Protein AF-T1A0H7-F1 (afdb_monomer)

Secondary structure (DSSP, 8-state):
-EEEEE--BHHHHHHHHHHHHS--STTTHHHHTTSPPPEEESHHHHHTT--SBPPHHHHHHHHTTB-TTT--BSSTT-STTSB--EEEEEPPPHHHHHHHHHS-HHHHHHHHHHHHHHHHHHHHHHHHHT-EEEESGGG-EEEE----EEE-----

Sequence (156 aa):
MLSIVTRGNGTAAQAYYEHLATGKDRQIEDYYAKNEQGRWVGRGAEVLGLSGPVRREEFQYLAFGFDPKTGKALVRQAGEQHRSGWDLTFSAPKSVSVAWALGDDETQAKIAAAHDRAVDAALSYMERHAAFCRTGHAGKDEMQADLSCAVYRHYT

Foldseek 3Di:
DKDKDFQAALVSVLVVVCVLVPVPPPVNCVFNVPWDFWFKAKVVCVVLPGGDGDDSQCLSCLQQQASSVPRHRNDPRRGGRHRSGMDMDDDDDPVLLVQLVPDDPVSVVVSVVVSVVVVNVVLVVCLVPPAWFFDDDVSPDIDRDMDIDTGIDGDD

Solvent-accessible surface area (backbone atoms only — not comparable to full-atom values): 8745 Å² total; per-residue (Å²): 88,80,50,79,44,77,39,53,27,14,58,54,39,44,54,49,54,44,49,58,75,46,43,86,46,85,79,45,37,70,53,43,77,70,42,63,80,26,34,48,42,52,62,33,17,54,75,72,68,46,64,58,63,62,48,71,65,46,52,48,30,45,23,22,27,23,38,62,87,76,66,45,68,74,44,97,57,45,37,66,81,13,68,38,47,74,44,76,50,76,46,72,58,70,68,58,52,49,51,32,76,74,38,54,74,69,51,28,52,53,49,50,53,51,50,50,54,52,51,53,52,49,52,55,48,39,39,75,73,69,33,65,44,66,39,76,81,94,44,74,42,80,41,83,35,66,39,66,41,83,47,68,64,83,80,133

Mean predicted aligned error: 6.96 Å

Organism: NCBI:txid410659

Structure (mmCIF, N/CA/C/O backbone):
data_AF-T1A0H7-F1
#
_entry.id   AF-T1A0H7-F1
#
loop_
_atom_site.group_PDB
_atom_site.id
_atom_site.type_symbol
_atom_site.label_atom_id
_atom_site.label_alt_id
_atom_site.label_comp_id
_atom_site.label_asym_id
_atom_site.label_entity_id
_atom_site.label_seq_id
_atom_site.pdbx_PDB_ins_code
_atom_site.Cartn_x
_atom_site.Cartn_y
_atom_site.Cartn_z
_atom_site.occupancy
_atom_site.B_iso_or_equiv
_atom_site.auth_seq_id
_atom_site.auth_comp_id
_atom_site.auth_asym_id
_atom_site.auth_atom_id
_atom_site.pdbx_PDB_model_num
ATOM 1 N N . MET A 1 1 ? 13.208 -8.083 -0.171 1.00 92.94 1 MET A N 1
ATOM 2 C CA . MET A 1 1 ? 13.292 -7.882 1.293 1.00 92.94 1 MET A CA 1
ATOM 3 C C . MET A 1 1 ? 12.062 -7.100 1.723 1.00 92.94 1 MET A C 1
ATOM 5 O O . MET A 1 1 ? 11.610 -6.282 0.933 1.00 92.94 1 MET A O 1
ATOM 9 N N . LEU A 1 2 ? 11.521 -7.365 2.913 1.00 94.69 2 LEU A N 1
ATOM 10 C CA . LEU A 1 2 ? 10.426 -6.591 3.503 1.00 94.69 2 LEU A CA 1
ATOM 11 C C . LEU A 1 2 ? 10.924 -5.946 4.798 1.00 94.69 2 LEU A C 1
ATOM 13 O O . LEU A 1 2 ? 11.458 -6.654 5.652 1.00 94.69 2 LEU A O 1
ATOM 17 N N . SER A 1 3 ? 10.731 -4.638 4.945 1.00 94.88 3 SER A N 1
ATOM 18 C CA . SER A 1 3 ? 10.826 -3.947 6.233 1.00 94.88 3 SER A CA 1
ATOM 19 C C . SER A 1 3 ? 9.454 -3.416 6.647 1.00 94.88 3 SER A C 1
ATOM 21 O O . SER A 1 3 ? 8.615 -3.101 5.803 1.00 94.88 3 SER A O 1
ATOM 23 N N . ILE A 1 4 ? 9.216 -3.361 7.958 1.00 92.75 4 ILE A N 1
ATOM 24 C CA . ILE A 1 4 ? 7.940 -2.939 8.543 1.00 92.75 4 ILE A CA 1
ATOM 25 C C . ILE A 1 4 ? 8.226 -1.863 9.582 1.00 92.75 4 ILE A C 1
ATOM 27 O O . ILE A 1 4 ? 8.976 -2.101 10.530 1.00 92.75 4 ILE A O 1
ATOM 31 N N . VAL A 1 5 ? 7.609 -0.694 9.424 1.00 87.31 5 VAL A N 1
ATOM 32 C CA . VAL A 1 5 ? 7.754 0.436 10.347 1.00 87.31 5 VAL A CA 1
ATOM 33 C C . VAL A 1 5 ? 6.380 0.940 10.769 1.00 87.31 5 VAL A C 1
ATOM 35 O O . VAL A 1 5 ? 5.437 0.993 9.985 1.00 87.31 5 VAL A O 1
ATOM 38 N N . THR A 1 6 ? 6.238 1.320 12.036 1.00 84.75 6 THR A N 1
ATOM 39 C CA . THR A 1 6 ? 5.001 1.925 12.540 1.00 84.75 6 THR A CA 1
ATOM 40 C C . THR A 1 6 ? 4.995 3.416 12.224 1.00 84.75 6 THR A C 1
ATOM 42 O O . THR A 1 6 ? 5.950 4.104 12.580 1.00 84.75 6 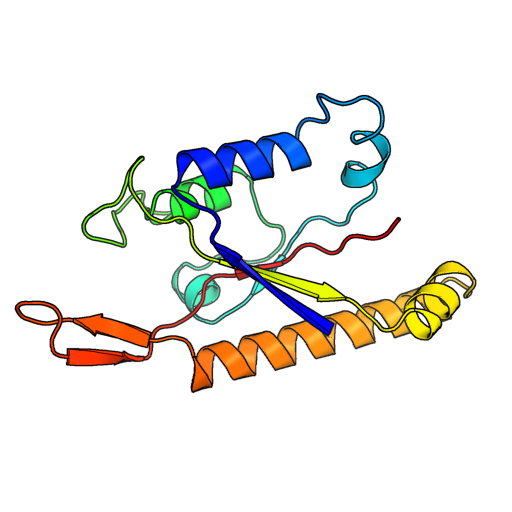THR A O 1
ATOM 45 N N . ARG A 1 7 ? 3.923 3.947 11.628 1.00 74.19 7 ARG A N 1
ATOM 46 C CA . ARG A 1 7 ? 3.873 5.359 11.197 1.00 74.19 7 ARG A CA 1
ATOM 47 C C . ARG A 1 7 ? 3.434 6.361 12.270 1.00 74.19 7 ARG A C 1
ATOM 49 O O . ARG A 1 7 ? 3.190 7.523 11.961 1.00 74.19 7 ARG A O 1
ATOM 56 N N . GLY A 1 8 ? 3.405 5.945 13.535 1.00 73.25 8 GLY A N 1
ATOM 57 C CA . GLY A 1 8 ? 3.013 6.810 14.645 1.00 73.25 8 GLY A CA 1
ATOM 58 C C . GLY A 1 8 ? 1.530 7.171 14.577 1.00 73.25 8 GLY A C 1
ATOM 59 O O . GLY A 1 8 ? 0.693 6.299 14.334 1.00 73.25 8 GLY A O 1
ATOM 60 N N . ASN A 1 9 ? 1.209 8.438 14.826 1.00 72.31 9 ASN A N 1
ATOM 61 C CA . ASN A 1 9 ? -0.160 8.947 14.812 1.00 72.31 9 ASN A CA 1
ATOM 62 C C . ASN A 1 9 ? -0.528 9.620 13.469 1.00 72.31 9 ASN A C 1
ATOM 64 O O . ASN A 1 9 ? 0.313 9.715 12.570 1.00 72.31 9 ASN A O 1
ATOM 68 N N . GLY A 1 10 ? -1.784 10.050 13.307 1.00 61.50 10 GLY A N 1
ATOM 69 C CA . GLY A 1 10 ? -2.297 10.680 12.081 1.00 61.50 10 GLY A CA 1
ATOM 70 C C . GLY A 1 10 ? -1.438 11.857 11.617 1.00 61.50 10 GLY A C 1
ATOM 71 O O . GLY A 1 10 ? -1.047 11.923 10.452 1.00 61.50 10 GLY A O 1
ATOM 72 N N . THR A 1 11 ? -1.021 12.707 12.556 1.00 67.69 11 THR A N 1
ATOM 73 C CA . THR A 1 11 ? -0.144 13.858 12.301 1.00 67.69 11 THR A CA 1
ATOM 74 C C . THR A 1 11 ? 1.249 13.438 11.815 1.00 67.69 11 THR A C 1
ATOM 76 O O . THR A 1 11 ? 1.776 14.025 10.872 1.00 67.69 11 THR A O 1
ATOM 79 N N . ALA A 1 12 ? 1.847 12.395 12.402 1.00 66.56 12 ALA A N 1
ATOM 80 C CA . ALA A 1 12 ? 3.155 11.881 11.985 1.00 66.56 12 ALA A CA 1
ATOM 81 C C . ALA A 1 12 ? 3.119 11.213 10.597 1.00 66.56 12 ALA A C 1
ATOM 83 O O . ALA A 1 12 ? 4.070 11.340 9.819 1.00 66.56 12 ALA A O 1
ATOM 84 N N . ALA A 1 13 ? 2.021 10.530 10.256 1.00 60.31 13 ALA A N 1
ATOM 85 C CA . ALA A 1 13 ? 1.819 10.019 8.902 1.00 60.31 13 ALA A CA 1
ATOM 86 C C . ALA A 1 13 ? 1.609 11.148 7.896 1.00 60.31 13 ALA A C 1
ATOM 88 O O . ALA A 1 13 ? 2.234 11.124 6.839 1.00 60.31 13 ALA A O 1
ATOM 89 N N . GLN A 1 14 ? 0.803 12.159 8.231 1.00 63.94 14 GLN A N 1
ATOM 90 C CA . GLN A 1 14 ? 0.622 13.325 7.373 1.00 63.94 14 GLN A CA 1
ATOM 91 C C . GLN A 1 14 ? 1.955 14.029 7.117 1.00 63.94 14 GLN A C 1
ATOM 93 O O . GLN A 1 14 ? 2.291 14.237 5.961 1.00 63.94 14 GLN A O 1
ATOM 98 N N . ALA A 1 15 ? 2.748 14.325 8.149 1.00 63.25 15 ALA A N 1
ATOM 99 C CA . ALA A 1 15 ? 4.039 14.996 7.994 1.00 63.25 15 ALA A CA 1
ATOM 100 C C . ALA A 1 15 ? 5.009 14.219 7.087 1.00 63.25 15 ALA A C 1
ATOM 102 O O . ALA A 1 15 ? 5.760 14.818 6.323 1.00 63.25 15 ALA A O 1
ATOM 103 N N . TYR A 1 16 ? 4.971 12.885 7.121 1.00 60.09 16 TYR A N 1
ATOM 104 C CA . TYR A 1 16 ? 5.743 12.067 6.190 1.00 60.09 16 TYR A CA 1
ATOM 105 C C . TYR A 1 16 ? 5.255 12.204 4.759 1.00 60.09 16 TYR A C 1
ATOM 107 O O . TYR A 1 16 ? 6.066 12.503 3.896 1.00 60.09 16 TYR A O 1
ATOM 115 N N . TYR A 1 17 ? 3.952 12.063 4.513 1.00 58.31 17 TYR A N 1
ATOM 116 C CA . TYR A 1 17 ? 3.376 12.258 3.181 1.00 58.31 17 TYR A CA 1
ATOM 117 C C . TYR A 1 17 ? 3.558 13.680 2.659 1.00 58.31 17 TYR A C 1
ATOM 119 O O . TYR A 1 17 ? 3.778 13.876 1.470 1.00 58.31 17 TYR A O 1
ATOM 127 N N . GLU A 1 18 ? 3.522 14.675 3.538 1.00 54.62 18 GLU A N 1
ATOM 128 C CA . GLU A 1 18 ? 3.861 16.055 3.216 1.00 54.62 18 GLU A CA 1
ATOM 129 C C . GLU A 1 18 ? 5.338 16.202 2.894 1.00 54.62 18 GLU A C 1
ATOM 131 O O . GLU A 1 18 ? 5.663 16.921 1.963 1.00 54.62 18 GLU A O 1
ATOM 136 N N . HIS A 1 19 ? 6.230 15.477 3.558 1.00 53.41 19 HIS A N 1
ATOM 137 C CA . HIS A 1 19 ? 7.633 15.421 3.167 1.00 53.41 19 HIS A CA 1
ATOM 138 C C . HIS A 1 19 ? 7.834 14.716 1.809 1.00 53.41 19 HIS A C 1
ATOM 140 O O . HIS A 1 19 ? 8.692 15.142 1.034 1.00 53.41 19 HIS A O 1
ATOM 146 N N . LEU A 1 20 ? 7.038 13.687 1.482 1.00 49.59 20 LEU A N 1
ATOM 147 C CA . LEU A 1 20 ? 7.048 13.063 0.149 1.00 49.59 20 LEU A CA 1
ATOM 148 C C . LEU A 1 20 ? 6.482 14.013 -0.924 1.00 49.59 20 LEU A C 1
ATOM 150 O O . LEU A 1 20 ? 6.947 14.018 -2.054 1.00 49.59 20 LEU A O 1
ATOM 154 N N . ALA A 1 21 ? 5.465 14.813 -0.589 1.00 44.22 21 ALA A N 1
ATOM 155 C CA . ALA A 1 21 ? 4.737 15.659 -1.541 1.00 44.22 21 ALA A CA 1
ATOM 156 C C . ALA A 1 21 ? 5.274 17.098 -1.652 1.00 44.22 21 ALA A C 1
ATOM 158 O O . ALA A 1 21 ? 5.036 17.773 -2.649 1.00 44.22 21 ALA A O 1
ATOM 159 N N . THR A 1 22 ? 5.961 17.597 -0.626 1.00 42.53 22 THR A N 1
ATOM 160 C CA . THR A 1 22 ? 6.560 18.933 -0.564 1.00 42.53 22 THR A CA 1
ATOM 161 C C . THR A 1 22 ? 8.030 18.763 -0.207 1.00 42.53 22 THR A C 1
ATOM 163 O O . THR A 1 22 ? 8.394 18.580 0.954 1.00 42.53 22 THR A O 1
ATOM 166 N N . GLY A 1 23 ? 8.891 18.752 -1.224 1.00 44.78 23 GLY A N 1
ATOM 167 C CA . GLY A 1 23 ? 10.331 18.592 -1.058 1.00 44.78 23 GLY A CA 1
ATOM 168 C C . GLY A 1 23 ? 10.973 19.811 -0.395 1.00 44.78 23 GLY A C 1
ATOM 169 O O . GLY A 1 23 ? 11.634 20.619 -1.028 1.00 44.78 23 GLY A O 1
ATOM 170 N N . LYS A 1 24 ? 10.811 19.951 0.921 1.00 39.50 24 LYS A N 1
ATOM 171 C CA . LYS A 1 24 ? 11.501 21.001 1.687 1.00 39.50 24 LYS A CA 1
ATOM 172 C C . LYS A 1 24 ? 13.016 20.795 1.790 1.00 39.50 24 LYS A C 1
ATOM 174 O O . LYS A 1 24 ? 13.713 21.729 2.174 1.00 39.50 24 LYS A O 1
ATOM 179 N N . ASP A 1 25 ? 13.516 19.633 1.380 1.00 41.25 25 ASP A N 1
ATOM 180 C CA . ASP A 1 25 ? 14.926 19.403 1.091 1.00 41.25 25 ASP A CA 1
ATOM 181 C C . ASP A 1 25 ? 15.132 19.369 -0.422 1.00 41.25 25 ASP A C 1
ATOM 183 O O . ASP A 1 25 ? 14.568 18.536 -1.130 1.00 41.25 25 ASP A O 1
ATOM 187 N N . ARG A 1 26 ? 15.995 20.252 -0.921 1.00 36.25 26 ARG A N 1
ATOM 188 C CA . ARG A 1 26 ? 16.297 20.436 -2.351 1.00 36.25 26 ARG A CA 1
ATOM 189 C C . ARG A 1 26 ? 16.877 19.185 -3.041 1.00 36.25 26 ARG A C 1
ATOM 191 O O . ARG A 1 26 ? 16.928 19.135 -4.260 1.00 36.25 26 ARG A O 1
ATOM 198 N N . GLN A 1 27 ? 17.316 18.180 -2.272 1.00 37.91 27 GLN A N 1
ATOM 199 C CA . GLN A 1 27 ? 17.731 16.853 -2.766 1.00 37.91 27 GLN A CA 1
ATOM 200 C C . GLN A 1 27 ? 16.573 15.841 -2.860 1.00 37.91 27 GLN A C 1
ATOM 202 O O . GLN A 1 27 ? 16.707 14.809 -3.510 1.00 37.91 27 GLN A O 1
ATOM 207 N N . ILE A 1 28 ? 15.446 16.122 -2.206 1.00 37.91 28 ILE A N 1
ATOM 208 C CA . ILE A 1 28 ? 14.275 15.248 -2.094 1.00 37.91 28 ILE A CA 1
ATOM 209 C C . ILE A 1 28 ? 13.197 15.620 -3.135 1.00 37.91 28 ILE A C 1
ATOM 211 O O . ILE A 1 28 ? 12.431 14.751 -3.555 1.00 37.91 28 ILE A O 1
ATOM 215 N N . GLU A 1 29 ? 13.185 16.866 -3.631 1.00 31.64 29 GLU A N 1
ATOM 216 C CA . GLU A 1 29 ? 12.328 17.310 -4.751 1.00 31.64 29 GLU A CA 1
ATOM 217 C C . GLU A 1 29 ? 12.529 16.464 -6.019 1.00 31.64 29 GLU A C 1
ATOM 219 O O . GLU A 1 29 ? 11.550 15.991 -6.597 1.00 31.64 29 GLU A O 1
ATOM 224 N N . ASP A 1 30 ? 13.778 16.174 -6.396 1.00 35.94 30 ASP A N 1
ATOM 225 C CA . ASP A 1 30 ? 14.092 15.328 -7.559 1.00 35.94 30 ASP A CA 1
ATOM 226 C C . ASP A 1 30 ? 13.673 13.861 -7.367 1.00 35.94 30 ASP A C 1
ATOM 228 O O . ASP A 1 30 ? 13.428 13.148 -8.344 1.00 35.94 30 ASP A O 1
ATOM 232 N N . TYR A 1 31 ? 13.587 13.406 -6.112 1.00 36.88 31 TYR A N 1
ATOM 233 C CA . TYR A 1 31 ? 13.288 12.021 -5.756 1.00 36.88 31 TYR A CA 1
ATOM 234 C C . TYR A 1 31 ? 11.787 11.717 -5.798 1.00 36.88 31 TYR A C 1
ATOM 236 O O . TYR A 1 31 ? 11.412 10.638 -6.248 1.00 36.88 31 TYR A O 1
ATOM 244 N N . TYR A 1 32 ? 10.913 12.649 -5.391 1.00 37.28 32 TYR A N 1
ATOM 245 C CA . TYR A 1 32 ? 9.457 12.429 -5.402 1.00 37.28 32 TYR A CA 1
ATOM 246 C C . TYR A 1 32 ? 8.729 12.985 -6.628 1.00 37.28 32 TYR A C 1
ATOM 248 O O . TYR A 1 32 ? 7.727 12.396 -7.026 1.00 37.28 32 TYR A O 1
ATOM 256 N N . ALA A 1 33 ? 9.246 14.028 -7.288 1.00 39.91 33 ALA A N 1
ATOM 257 C CA . ALA A 1 33 ? 8.663 14.538 -8.535 1.00 39.91 33 ALA A CA 1
ATOM 258 C C . ALA A 1 33 ? 8.766 13.542 -9.711 1.00 39.91 33 ALA A C 1
ATOM 260 O O . ALA A 1 33 ? 8.034 13.668 -10.690 1.00 39.91 33 ALA A O 1
ATOM 261 N N . LYS A 1 34 ? 9.655 12.542 -9.612 1.00 43.19 34 LYS A N 1
ATOM 262 C CA . LYS A 1 34 ? 9.829 11.467 -10.603 1.00 43.19 34 LYS A CA 1
ATOM 263 C C . LYS A 1 34 ? 8.963 10.227 -10.359 1.00 43.19 34 LYS A C 1
ATOM 265 O O . LYS A 1 34 ? 8.918 9.375 -11.242 1.00 43.19 34 LYS A O 1
ATOM 270 N N . ASN A 1 35 ? 8.327 10.088 -9.194 1.00 53.47 35 ASN A N 1
ATOM 271 C CA . ASN A 1 35 ? 7.615 8.857 -8.845 1.00 53.47 35 ASN A CA 1
ATOM 272 C C . ASN A 1 35 ? 6.200 8.831 -9.429 1.00 53.47 35 ASN A C 1
ATOM 274 O O . ASN A 1 35 ? 5.509 9.847 -9.515 1.00 53.47 35 ASN A O 1
ATOM 278 N N . GLU A 1 36 ? 5.761 7.632 -9.804 1.00 63.47 36 GLU A N 1
ATOM 279 C CA . GLU A 1 36 ? 4.398 7.381 -10.256 1.00 63.47 36 GLU A CA 1
ATOM 280 C C . GLU A 1 36 ? 3.377 7.742 -9.168 1.00 63.47 36 GLU A C 1
ATOM 282 O O . GLU A 1 36 ? 3.629 7.603 -7.966 1.00 63.47 36 GLU A O 1
ATOM 287 N N . GLN A 1 37 ? 2.190 8.180 -9.596 1.00 75.81 37 GLN A N 1
ATOM 288 C CA . GLN A 1 37 ? 1.073 8.395 -8.682 1.00 75.81 37 GLN A CA 1
ATOM 289 C C . GLN A 1 37 ? 0.751 7.068 -7.980 1.00 75.81 37 GLN A C 1
ATOM 291 O O . GLN A 1 37 ? 0.531 6.054 -8.643 1.00 75.81 37 GLN A O 1
ATOM 296 N N . GLY A 1 38 ? 0.747 7.068 -6.642 1.00 86.44 38 GLY A N 1
ATOM 297 C CA . GLY A 1 38 ? 0.441 5.865 -5.866 1.00 86.44 38 GLY A CA 1
ATOM 298 C C . GLY A 1 38 ? -0.944 5.318 -6.197 1.00 86.44 38 GLY A C 1
ATOM 299 O O . GLY A 1 38 ? -1.793 6.052 -6.695 1.00 86.44 38 GLY A O 1
ATOM 300 N N . ARG A 1 39 ? -1.198 4.043 -5.901 1.00 93.06 39 ARG A N 1
ATOM 301 C CA . ARG A 1 39 ? -2.488 3.385 -6.174 1.0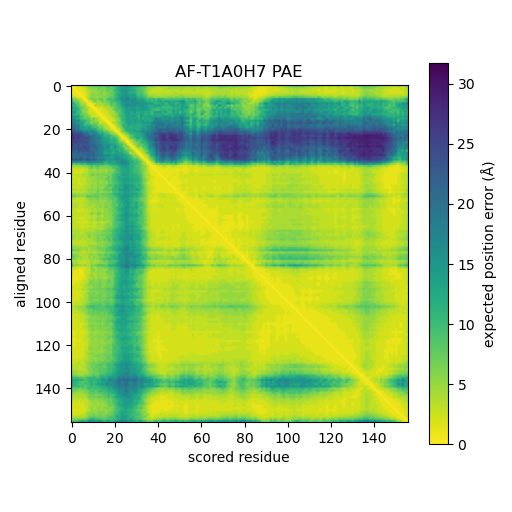0 93.06 39 ARG A CA 1
ATOM 302 C C . ARG A 1 39 ? -3.095 2.774 -4.915 1.00 93.06 39 ARG A C 1
ATOM 304 O O . ARG A 1 39 ? -2.367 2.326 -4.028 1.00 93.06 39 ARG A O 1
ATOM 311 N N . TRP A 1 40 ? -4.421 2.716 -4.878 1.00 94.81 40 TRP A N 1
ATOM 312 C CA . TRP A 1 40 ? -5.166 2.001 -3.844 1.00 94.81 40 TRP A CA 1
ATOM 313 C C . TRP A 1 40 ? -5.177 0.484 -4.095 1.00 94.81 40 TRP A C 1
ATOM 315 O O . TRP A 1 40 ? -5.406 0.045 -5.221 1.00 94.81 40 TRP A O 1
ATOM 325 N N . VAL A 1 41 ? -4.928 -0.308 -3.046 1.00 95.56 41 VAL A N 1
ATOM 326 C CA . VAL A 1 41 ? -4.928 -1.784 -3.056 1.00 95.56 41 VAL A CA 1
ATOM 327 C C . VAL A 1 41 ? -5.587 -2.318 -1.777 1.00 95.56 41 VAL A C 1
ATOM 329 O O . VAL A 1 41 ? -5.464 -1.706 -0.714 1.00 95.56 41 VAL A O 1
ATOM 332 N N . GLY A 1 42 ? -6.231 -3.484 -1.871 1.00 95.56 42 GLY A N 1
ATOM 333 C CA . GLY A 1 42 ? -6.824 -4.215 -0.745 1.00 95.56 42 GLY A CA 1
ATOM 334 C C . GLY A 1 42 ? -8.344 -4.080 -0.675 1.00 95.56 42 GLY A C 1
ATOM 335 O O . GLY A 1 42 ? -8.919 -3.105 -1.167 1.00 95.56 42 GLY A O 1
ATOM 336 N N . ARG A 1 43 ? -9.010 -5.057 -0.052 1.00 95.75 43 ARG A N 1
ATOM 337 C CA . ARG A 1 43 ? -10.481 -5.103 0.015 1.00 95.75 43 ARG A CA 1
ATOM 338 C C . ARG A 1 43 ? -11.059 -3.939 0.808 1.00 95.75 43 ARG A C 1
ATOM 340 O O . ARG A 1 43 ? -12.149 -3.469 0.503 1.00 95.75 43 ARG A O 1
ATOM 347 N N . GLY A 1 44 ? -10.323 -3.421 1.788 1.00 95.50 44 GLY A N 1
ATOM 348 C CA . GLY A 1 44 ? -10.754 -2.266 2.570 1.00 95.50 44 GLY A CA 1
ATOM 349 C C . GLY A 1 44 ? -10.849 -1.015 1.699 1.00 95.50 44 GLY A C 1
ATOM 350 O O . GLY A 1 44 ? -11.815 -0.261 1.805 1.00 95.50 44 GLY A O 1
ATOM 351 N N . ALA A 1 45 ? -9.900 -0.842 0.773 1.00 95.94 45 ALA A N 1
ATOM 352 C CA . ALA A 1 45 ? -9.959 0.238 -0.202 1.00 95.94 45 ALA A CA 1
ATOM 353 C C . ALA A 1 45 ? -11.173 0.069 -1.131 1.00 95.94 45 ALA A C 1
ATOM 355 O O . ALA A 1 45 ? -11.906 1.031 -1.344 1.00 95.94 45 ALA A O 1
ATOM 356 N N . GLU A 1 46 ? -11.450 -1.150 -1.605 1.00 95.81 46 GLU A N 1
ATOM 357 C CA . GLU A 1 46 ? -12.628 -1.449 -2.434 1.00 95.81 46 GLU A CA 1
ATOM 358 C C . GLU A 1 46 ? -13.950 -1.155 -1.709 1.00 95.81 46 GLU A C 1
ATOM 360 O O . GLU A 1 46 ? -14.833 -0.512 -2.278 1.00 95.81 46 GLU A O 1
ATOM 365 N N . VAL A 1 47 ? -14.075 -1.554 -0.439 1.00 95.25 47 VAL A N 1
ATOM 366 C CA . VAL A 1 47 ? -15.261 -1.302 0.402 1.00 95.25 47 VAL A CA 1
ATOM 367 C C . VAL A 1 47 ? -15.496 0.195 0.606 1.00 95.25 47 VAL A C 1
ATOM 369 O O . VAL A 1 47 ? -16.635 0.660 0.563 1.00 95.25 47 VAL A O 1
ATOM 372 N N . LEU A 1 48 ? -14.424 0.972 0.769 1.00 95.88 48 LEU A N 1
ATOM 373 C CA . LEU A 1 48 ? -14.481 2.436 0.835 1.00 95.88 48 LEU A CA 1
ATOM 374 C C . LEU A 1 48 ? -14.626 3.079 -0.561 1.00 95.88 48 LEU A C 1
ATOM 376 O O . LEU A 1 48 ? -14.804 4.291 -0.699 1.00 95.88 48 LEU A O 1
ATOM 380 N N . GLY A 1 49 ? -14.582 2.271 -1.622 1.00 95.69 49 GLY A N 1
ATOM 381 C CA . GLY A 1 49 ? -14.617 2.667 -3.025 1.00 95.69 49 GLY A CA 1
ATOM 382 C C . GLY A 1 49 ? -13.450 3.570 -3.433 1.00 95.69 49 GLY A C 1
ATOM 383 O O . GLY A 1 49 ? -13.628 4.474 -4.253 1.00 95.69 49 GLY A O 1
ATOM 384 N N . LEU A 1 50 ? -12.292 3.364 -2.824 1.00 93.94 50 LEU A N 1
ATOM 385 C CA . LEU A 1 50 ? -11.032 4.003 -3.163 1.00 93.94 50 LEU A CA 1
ATOM 386 C C . LEU A 1 50 ? -10.380 3.236 -4.308 1.00 93.94 50 LEU A C 1
ATOM 388 O O . LEU A 1 50 ? -10.144 2.035 -4.217 1.00 93.94 50 LEU A O 1
ATOM 392 N N . SER A 1 51 ? -10.121 3.929 -5.411 1.00 91.69 51 SER A N 1
ATOM 393 C CA . SER A 1 51 ? -9.602 3.312 -6.631 1.00 91.69 51 SER A CA 1
ATOM 394 C C . SER A 1 51 ? -8.773 4.307 -7.431 1.00 91.69 51 SER A C 1
ATOM 396 O O . SER A 1 51 ? -8.972 5.516 -7.312 1.00 91.69 51 SER A O 1
ATOM 398 N N . GLY A 1 52 ? -7.875 3.796 -8.272 1.00 88.56 52 GLY A N 1
ATOM 399 C CA . GLY A 1 52 ? -7.010 4.630 -9.099 1.00 88.56 52 GLY A CA 1
ATOM 400 C C . GLY A 1 52 ? -5.924 5.348 -8.285 1.00 88.56 52 GLY A C 1
ATOM 401 O O . GLY A 1 52 ? -5.478 4.810 -7.264 1.00 88.56 52 GLY A O 1
ATOM 402 N N . PRO A 1 53 ? -5.471 6.528 -8.753 1.00 90.06 53 PRO A N 1
ATOM 403 C CA . PRO A 1 53 ? -4.432 7.302 -8.089 1.00 90.06 53 PRO A CA 1
ATOM 404 C C . PRO A 1 53 ? -4.820 7.734 -6.674 1.00 90.06 53 PRO A C 1
ATOM 406 O O . PRO A 1 53 ? -5.911 8.262 -6.458 1.00 90.06 53 PRO A O 1
ATOM 409 N N . VAL A 1 54 ? -3.903 7.575 -5.723 1.00 88.19 54 VAL A N 1
ATOM 410 C CA . VAL A 1 54 ? -4.096 7.998 -4.335 1.00 88.19 54 VAL A CA 1
ATOM 411 C C . VAL A 1 54 ? -4.118 9.517 -4.265 1.00 88.19 54 VAL A C 1
ATOM 413 O O . VAL A 1 54 ? -3.125 10.186 -4.565 1.00 88.19 54 VAL A O 1
ATOM 416 N N . ARG A 1 55 ? -5.243 10.069 -3.810 1.00 86.81 55 ARG A N 1
ATOM 417 C CA . ARG A 1 55 ? -5.367 11.503 -3.552 1.00 86.81 55 ARG A CA 1
ATOM 418 C C . ARG A 1 55 ? -4.903 11.821 -2.139 1.00 86.81 55 ARG A C 1
ATOM 420 O O . ARG A 1 55 ? -5.174 11.082 -1.195 1.00 86.81 55 ARG A O 1
ATOM 427 N N . ARG A 1 56 ? -4.240 12.970 -1.987 1.00 80.81 56 ARG A N 1
ATOM 428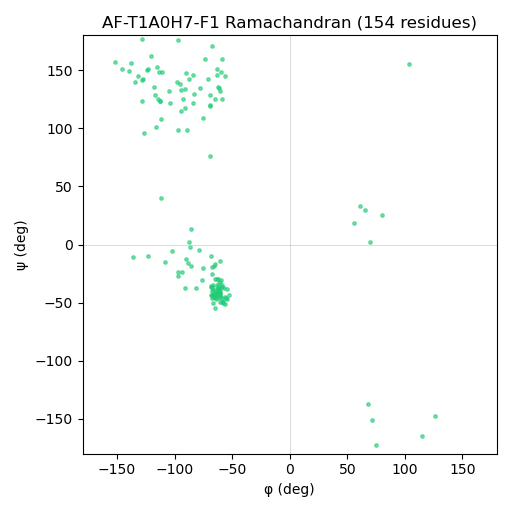 C CA . ARG A 1 56 ? -3.724 13.435 -0.691 1.00 80.81 56 ARG A CA 1
ATOM 429 C C . ARG A 1 56 ? -4.818 13.520 0.370 1.00 80.81 56 ARG A C 1
ATOM 431 O O . ARG A 1 56 ? -4.607 13.057 1.484 1.00 80.81 56 ARG A O 1
ATOM 438 N N . GLU A 1 57 ? -5.964 14.093 0.021 1.00 83.56 57 GLU A N 1
ATOM 439 C CA . GLU A 1 57 ? -7.093 14.242 0.942 1.00 83.56 57 GLU A CA 1
ATOM 440 C C . GLU A 1 57 ? -7.621 12.876 1.391 1.00 83.56 57 GLU A C 1
ATOM 442 O O . GLU A 1 57 ? -7.757 12.637 2.586 1.00 83.56 57 GLU A O 1
ATOM 447 N N . GLU A 1 58 ? -7.815 11.938 0.459 1.00 89.69 58 GLU A N 1
ATOM 448 C CA . GLU A 1 58 ? -8.280 10.584 0.784 1.00 89.69 58 GLU A CA 1
ATOM 449 C C . GLU A 1 58 ? -7.332 9.879 1.757 1.00 89.69 58 GLU A C 1
ATOM 451 O O . GLU A 1 58 ? -7.761 9.312 2.764 1.00 89.69 58 GLU A O 1
ATOM 456 N N . PHE A 1 59 ? -6.029 9.966 1.478 1.00 88.31 59 PHE A N 1
ATOM 457 C CA . PHE A 1 59 ? -5.004 9.406 2.343 1.00 88.31 59 PHE A CA 1
ATOM 458 C C . PHE A 1 59 ? -5.029 10.036 3.742 1.00 88.31 59 PHE A C 1
ATOM 460 O O . PHE A 1 59 ? -4.961 9.320 4.741 1.00 88.31 59 PHE A O 1
ATOM 467 N N . GLN A 1 60 ? -5.146 11.364 3.830 1.00 85.38 60 GLN A N 1
ATOM 468 C CA . GLN A 1 60 ? -5.196 12.071 5.109 1.00 85.38 60 GLN A CA 1
ATOM 469 C C . GLN A 1 60 ? -6.395 11.622 5.946 1.00 85.38 60 GLN A C 1
ATOM 471 O O . GLN A 1 60 ? -6.211 11.246 7.102 1.00 85.38 60 GLN A O 1
ATOM 476 N N . TYR A 1 61 ? -7.599 11.581 5.371 1.00 90.69 61 TYR A N 1
ATOM 477 C CA . TYR A 1 61 ? -8.792 11.122 6.089 1.00 90.69 61 TYR A CA 1
ATOM 478 C C . TYR A 1 61 ? -8.590 9.721 6.681 1.00 90.69 61 TYR A C 1
ATOM 480 O O . TYR A 1 61 ? -8.802 9.538 7.882 1.00 90.69 61 TYR A O 1
ATOM 488 N N . LEU A 1 62 ? -8.069 8.766 5.901 1.00 91.38 62 LEU A N 1
ATOM 489 C CA . LEU A 1 62 ? -7.762 7.425 6.414 1.00 91.38 62 LEU A CA 1
ATOM 490 C C . LEU A 1 62 ? -6.692 7.429 7.506 1.00 91.38 62 LEU A C 1
ATOM 492 O O . LEU A 1 62 ? -6.840 6.728 8.508 1.00 91.38 62 LEU A O 1
ATOM 496 N N . ALA A 1 63 ? -5.628 8.220 7.348 1.00 88.75 63 ALA A N 1
ATOM 497 C CA . ALA A 1 63 ? -4.557 8.317 8.338 1.00 88.75 63 ALA A CA 1
ATOM 498 C C . ALA A 1 63 ? -5.075 8.818 9.697 1.00 88.75 63 ALA A C 1
ATOM 500 O O . ALA A 1 63 ? -4.586 8.378 10.741 1.00 88.75 63 ALA A O 1
ATOM 501 N N . PHE A 1 64 ? -6.102 9.670 9.695 1.00 89.31 64 PHE A N 1
ATOM 502 C CA . PHE A 1 64 ? -6.811 10.120 10.895 1.00 89.31 64 PHE A CA 1
ATOM 503 C C . PHE A 1 64 ? -7.975 9.203 11.311 1.00 89.31 64 PHE A C 1
ATOM 505 O O . PHE A 1 64 ? -8.643 9.483 12.303 1.00 89.31 64 PHE A O 1
ATOM 512 N N . GLY A 1 65 ? -8.212 8.089 10.616 1.00 92.62 65 GLY A N 1
ATOM 513 C CA . GLY A 1 65 ? -9.246 7.114 10.970 1.00 92.62 65 GLY A CA 1
ATOM 514 C C . GLY A 1 65 ? -10.658 7.509 10.528 1.00 92.62 65 GLY A C 1
ATOM 515 O O . GLY A 1 65 ? -11.635 7.065 11.137 1.00 92.62 65 GLY A O 1
ATOM 516 N N . PHE A 1 66 ? -10.779 8.337 9.491 1.00 95.31 66 PHE A N 1
ATOM 517 C CA . PHE A 1 66 ? -12.042 8.758 8.890 1.00 95.31 66 PHE A CA 1
ATOM 518 C C . PHE A 1 66 ? -12.229 8.170 7.491 1.00 95.31 66 PHE A C 1
ATOM 520 O O . PHE A 1 66 ? -11.277 7.976 6.740 1.00 95.31 66 PHE A O 1
ATOM 527 N N . ASP A 1 67 ? -13.485 7.931 7.131 1.00 95.81 67 ASP A N 1
ATOM 528 C CA . ASP A 1 67 ? -13.890 7.601 5.773 1.00 95.81 67 ASP A CA 1
ATOM 529 C C . ASP A 1 67 ? -13.709 8.844 4.883 1.00 95.81 67 ASP A C 1
ATOM 531 O O . ASP A 1 67 ? -14.348 9.869 5.142 1.00 95.81 67 ASP A O 1
ATOM 535 N N . PRO A 1 68 ? -12.880 8.784 3.831 1.00 92.38 68 PRO A N 1
ATOM 536 C CA . PRO A 1 68 ? -12.606 9.929 2.966 1.00 92.38 68 PRO A CA 1
ATOM 537 C C . PRO A 1 68 ? -13.801 10.383 2.121 1.00 92.38 68 PRO A C 1
ATOM 539 O O . PRO A 1 68 ? -13.816 11.516 1.650 1.00 92.38 68 PRO A O 1
ATOM 542 N N . LYS A 1 69 ? -14.812 9.532 1.917 1.00 93.19 69 LYS A N 1
ATOM 543 C CA . LYS A 1 69 ? -16.008 9.882 1.140 1.00 93.19 69 LYS A CA 1
ATOM 544 C C . LYS A 1 69 ? -17.114 10.462 1.997 1.00 93.19 69 LYS A C 1
ATOM 546 O O . LYS A 1 69 ? -17.852 11.333 1.545 1.00 93.19 69 LYS A O 1
ATOM 551 N N . THR A 1 70 ? -17.273 9.935 3.207 1.00 95.19 70 THR A N 1
ATOM 552 C CA . THR A 1 70 ? -18.409 10.287 4.070 1.00 95.19 70 THR A CA 1
ATOM 553 C C . THR A 1 70 ? -18.022 11.151 5.266 1.00 95.19 70 THR A C 1
ATOM 555 O O . THR A 1 70 ? -18.902 11.715 5.912 1.00 95.19 70 THR A O 1
ATOM 558 N N . GLY A 1 71 ? -16.731 11.239 5.592 1.00 94.31 71 GLY A N 1
ATOM 559 C CA . GLY A 1 71 ? -16.214 11.907 6.787 1.00 94.31 71 GLY A CA 1
ATOM 560 C C . GLY A 1 71 ? -16.530 11.179 8.097 1.00 94.31 71 GLY A C 1
ATOM 561 O O . GLY A 1 71 ? -16.198 11.677 9.172 1.00 94.31 71 GLY A O 1
ATOM 562 N N . LYS A 1 72 ? -17.183 10.010 8.048 1.00 96.38 72 LYS A N 1
ATOM 563 C CA . LYS A 1 72 ? -17.533 9.245 9.249 1.00 96.38 72 LYS A CA 1
ATOM 564 C C . LYS A 1 72 ? -16.285 8.645 9.883 1.00 96.38 72 LYS A C 1
ATOM 566 O O . LYS A 1 72 ? -15.390 8.172 9.191 1.00 96.38 72 LYS A O 1
ATOM 571 N N . ALA A 1 73 ? -16.248 8.614 11.211 1.00 95.62 73 ALA A N 1
ATOM 572 C CA . ALA A 1 73 ? -15.196 7.910 11.931 1.00 95.62 73 ALA A CA 1
ATOM 573 C C . ALA A 1 73 ? -15.285 6.398 11.653 1.00 95.62 73 ALA A C 1
ATOM 575 O O . ALA A 1 73 ? -16.327 5.784 11.886 1.00 95.62 73 ALA A O 1
ATOM 576 N N . LEU A 1 74 ? -14.186 5.808 11.180 1.00 92.75 74 LEU A N 1
ATOM 577 C CA . LEU A 1 74 ? -14.040 4.362 10.965 1.00 92.75 74 LEU A CA 1
ATOM 578 C C . LEU A 1 74 ? -13.597 3.638 12.243 1.00 92.75 74 LEU A C 1
ATOM 580 O O . LEU A 1 74 ? -13.742 2.425 12.374 1.00 92.75 74 LEU A O 1
ATOM 584 N N . VAL A 1 75 ? -13.058 4.388 13.205 1.00 90.25 75 VAL A N 1
ATOM 585 C CA . VAL A 1 75 ? -12.494 3.882 14.458 1.00 90.25 75 VAL A CA 1
ATOM 586 C C . VAL A 1 75 ? -12.900 4.772 15.629 1.00 90.25 75 VAL A C 1
ATOM 588 O O . VAL A 1 75 ? -13.182 5.957 15.470 1.00 90.25 75 VAL A O 1
ATOM 591 N N . ARG A 1 76 ? -12.899 4.215 16.846 1.00 87.31 76 ARG A N 1
ATOM 592 C CA . ARG A 1 76 ? -13.330 4.938 18.061 1.00 87.31 76 ARG A CA 1
ATOM 593 C C . ARG A 1 76 ? -12.460 6.148 18.414 1.00 87.31 76 ARG A C 1
ATOM 595 O O . ARG A 1 76 ? -12.954 7.070 19.044 1.00 87.31 76 ARG A O 1
ATOM 602 N N . GLN A 1 77 ? -11.177 6.103 18.064 1.00 87.44 77 GLN A N 1
ATOM 603 C CA . GLN A 1 77 ? -10.182 7.138 18.372 1.00 87.44 77 GLN A CA 1
ATOM 604 C C . GLN A 1 77 ? -9.728 7.848 17.092 1.00 87.44 77 GLN A C 1
ATOM 606 O O . GLN A 1 77 ? -8.537 8.077 16.899 1.00 87.44 77 GLN A O 1
ATOM 611 N N . ALA A 1 78 ? -10.668 8.117 16.181 1.00 91.62 78 ALA A N 1
ATOM 612 C CA . ALA A 1 78 ? -10.386 8.916 14.997 1.00 91.62 78 ALA A CA 1
ATOM 613 C C . ALA A 1 78 ? -9.975 10.341 15.413 1.00 91.62 78 ALA A C 1
ATOM 615 O O . ALA A 1 78 ? -10.464 10.869 16.414 1.00 91.62 78 ALA A O 1
ATOM 616 N N . GLY A 1 79 ? -9.068 10.951 14.657 1.00 87.81 79 GLY A N 1
ATOM 617 C CA . GLY A 1 79 ? -8.434 12.229 14.980 1.00 87.81 79 GLY A CA 1
ATOM 618 C C . GLY A 1 79 ? -6.931 12.098 15.220 1.00 87.81 79 GLY A C 1
ATOM 619 O O . GLY A 1 79 ? -6.305 11.107 14.854 1.00 87.81 79 GLY A O 1
ATOM 620 N N . GLU A 1 80 ? -6.326 13.121 15.818 1.00 83.81 80 GLU A N 1
ATOM 621 C CA . GLU A 1 80 ? -4.863 13.292 15.863 1.00 83.81 80 GLU A CA 1
ATOM 622 C C . GLU A 1 80 ? -4.105 12.149 16.543 1.00 83.81 80 GLU A C 1
ATOM 624 O O . GLU A 1 80 ? -2.974 11.847 16.172 1.00 83.81 80 GLU A O 1
ATOM 629 N N . GLN A 1 81 ? -4.733 11.498 17.522 1.00 82.56 81 GLN A N 1
ATOM 630 C CA . GLN A 1 81 ? -4.143 10.389 18.274 1.00 82.56 81 GLN A CA 1
ATOM 631 C C . GLN A 1 81 ? -4.357 9.028 17.598 1.00 82.56 81 GLN A C 1
ATOM 633 O O . GLN A 1 81 ? -3.868 8.011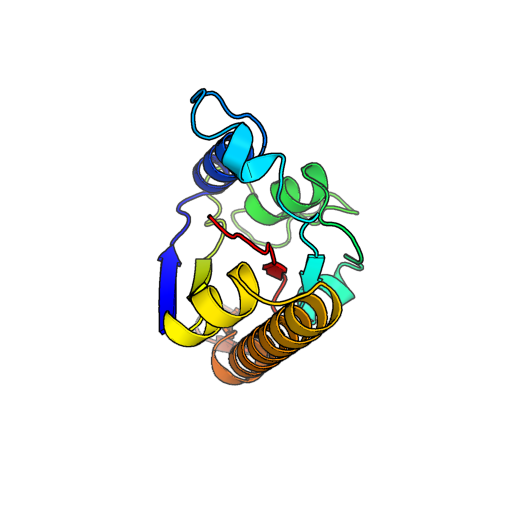 18.095 1.00 82.56 81 GLN A O 1
ATOM 638 N N . HIS A 1 82 ? -5.071 8.988 16.469 1.00 87.19 82 HIS A N 1
ATOM 639 C CA . HIS A 1 82 ? -5.258 7.767 15.704 1.00 87.19 82 HIS A CA 1
ATOM 640 C C . HIS A 1 82 ? -3.909 7.226 15.236 1.00 87.19 82 HIS A C 1
ATOM 642 O O . HIS A 1 82 ? -3.102 7.962 14.672 1.00 87.19 82 HIS A O 1
ATOM 648 N N . ARG A 1 83 ? -3.665 5.927 15.429 1.00 85.00 83 ARG A N 1
ATOM 649 C CA . ARG A 1 83 ? -2.477 5.271 14.886 1.00 85.00 83 ARG A CA 1
ATOM 650 C C . ARG A 1 83 ? -2.673 5.061 13.387 1.00 85.00 83 ARG A C 1
ATOM 652 O O . ARG A 1 83 ? -3.440 4.199 12.980 1.00 85.00 83 ARG A O 1
ATOM 659 N N . SER A 1 84 ? -1.935 5.817 12.588 1.00 80.62 84 SER A N 1
ATOM 660 C CA . SER A 1 84 ? -2.099 5.926 11.133 1.00 80.62 84 SER A CA 1
ATOM 661 C C . SER A 1 84 ? -1.814 4.643 10.349 1.00 80.62 84 SER A C 1
ATOM 663 O O . SER A 1 84 ? -2.225 4.527 9.198 1.00 80.62 84 SER A O 1
ATOM 665 N N . GLY A 1 85 ? -1.134 3.674 10.968 1.00 88.44 85 GLY A N 1
ATOM 666 C CA . GLY A 1 85 ? -0.933 2.332 10.430 1.00 88.44 85 GLY A CA 1
ATOM 667 C C . GLY A 1 85 ? 0.535 1.917 10.370 1.00 88.44 85 GLY A C 1
ATOM 668 O O . GLY A 1 85 ? 1.359 2.290 11.220 1.00 88.44 85 GLY A O 1
ATOM 669 N N . TRP A 1 86 ? 0.844 1.109 9.359 1.00 89.62 86 TRP A N 1
ATOM 670 C CA . TRP A 1 86 ? 2.166 0.548 9.099 1.00 89.62 86 TRP A CA 1
ATOM 671 C C . TRP A 1 86 ? 2.638 0.920 7.702 1.00 89.62 86 TRP A C 1
ATOM 673 O O . TRP A 1 86 ? 1.843 1.074 6.781 1.00 89.62 86 TRP A O 1
ATOM 683 N N . ASP A 1 87 ? 3.949 1.019 7.568 1.00 90.25 87 ASP A N 1
ATOM 684 C CA . ASP A 1 87 ? 4.650 1.209 6.310 1.00 90.25 87 ASP A CA 1
ATOM 685 C C . ASP A 1 87 ? 5.458 -0.047 6.014 1.00 90.25 87 ASP A C 1
ATOM 687 O O . ASP A 1 87 ? 6.213 -0.539 6.860 1.00 90.25 87 ASP A O 1
ATOM 691 N N . LEU A 1 88 ? 5.181 -0.604 4.840 1.00 93.31 88 LEU A N 1
ATOM 692 C CA . LEU A 1 88 ? 5.673 -1.883 4.363 1.00 93.31 88 LEU A CA 1
ATOM 693 C C . LEU A 1 88 ? 6.538 -1.615 3.136 1.00 93.31 88 LEU A C 1
ATOM 695 O O . LEU A 1 88 ? 6.022 -1.408 2.037 1.00 93.31 88 LEU A O 1
ATOM 699 N N . THR A 1 89 ? 7.857 -1.618 3.308 1.00 93.25 89 THR A N 1
ATOM 700 C CA . THR A 1 89 ? 8.774 -1.369 2.194 1.00 93.25 89 THR A CA 1
ATOM 701 C C . THR A 1 89 ? 9.221 -2.688 1.573 1.00 93.25 89 THR A C 1
ATOM 703 O O . THR A 1 89 ? 9.931 -3.484 2.194 1.00 93.25 89 THR A O 1
ATOM 706 N N . PHE A 1 90 ? 8.827 -2.909 0.319 1.00 95.19 90 PHE A N 1
ATOM 707 C CA . PHE A 1 90 ? 9.207 -4.078 -0.471 1.00 95.19 90 PHE A CA 1
ATOM 708 C C . PHE A 1 90 ? 10.388 -3.737 -1.382 1.00 95.19 90 PHE A C 1
ATOM 710 O O . PHE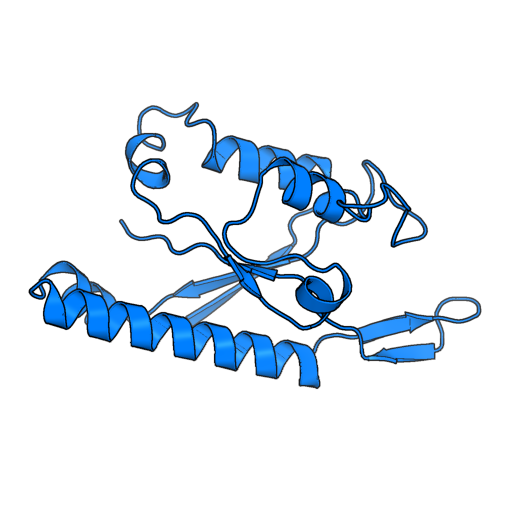 A 1 90 ? 10.219 -3.180 -2.460 1.00 95.19 90 PHE A O 1
ATOM 717 N N . SER A 1 91 ? 11.606 -4.088 -0.974 1.00 95.19 91 SER A N 1
ATOM 718 C CA . SER A 1 91 ? 12.805 -3.833 -1.782 1.00 95.19 91 SER A CA 1
ATOM 719 C C . SER A 1 91 ? 13.138 -5.028 -2.673 1.00 95.19 91 SER A C 1
ATOM 721 O O . SER A 1 91 ? 13.322 -6.153 -2.181 1.00 95.19 91 SER A O 1
ATOM 723 N N . ALA A 1 92 ? 13.258 -4.785 -3.979 1.00 95.81 92 ALA A N 1
ATOM 724 C CA . ALA A 1 92 ? 13.773 -5.766 -4.929 1.00 95.81 92 ALA A CA 1
ATOM 725 C C . ALA A 1 92 ? 15.247 -6.125 -4.623 1.00 95.81 92 ALA A C 1
ATOM 727 O O . ALA A 1 92 ? 15.984 -5.299 -4.076 1.00 95.81 92 ALA A O 1
ATOM 728 N N . PRO A 1 93 ? 15.712 -7.346 -4.954 1.00 96.56 93 PRO A N 1
ATOM 729 C CA . PRO A 1 93 ? 17.135 -7.675 -4.900 1.00 96.56 93 PRO A CA 1
ATOM 730 C C . PRO A 1 93 ? 17.959 -6.714 -5.763 1.00 96.56 93 PRO A C 1
ATOM 732 O O . PRO A 1 93 ? 17.520 -6.324 -6.844 1.00 96.56 93 PRO A O 1
ATOM 735 N N . LYS A 1 94 ? 19.183 -6.376 -5.332 1.00 95.06 94 LYS A N 1
ATOM 736 C CA . LYS A 1 94 ? 19.996 -5.355 -6.015 1.00 95.06 94 LYS A CA 1
ATOM 737 C C . LYS A 1 94 ? 20.240 -5.667 -7.495 1.00 95.06 94 LYS A C 1
ATOM 739 O O . LYS A 1 94 ? 20.208 -4.751 -8.308 1.00 95.06 94 LYS A O 1
ATOM 744 N N . SER A 1 95 ? 20.435 -6.937 -7.849 1.00 97.50 95 SER A N 1
ATOM 745 C CA . SER A 1 95 ? 20.582 -7.371 -9.244 1.00 97.50 95 SER A CA 1
ATOM 746 C C . SER A 1 95 ? 19.348 -7.057 -10.095 1.00 97.50 95 SER A C 1
ATOM 748 O O . SER A 1 95 ? 19.498 -6.603 -11.223 1.00 97.50 95 SER A O 1
ATOM 750 N N . VAL A 1 96 ? 18.140 -7.230 -9.549 1.00 96.94 96 VAL A N 1
ATOM 751 C CA . VAL A 1 96 ? 16.877 -6.894 -10.228 1.00 96.94 96 VAL A CA 1
ATOM 752 C C . VAL A 1 96 ? 16.760 -5.385 -10.421 1.00 96.94 96 VAL A C 1
ATOM 754 O O . VAL A 1 96 ? 16.417 -4.939 -11.509 1.00 96.94 96 VAL A O 1
ATOM 757 N N . SER A 1 97 ? 17.107 -4.592 -9.403 1.00 94.38 97 SER A N 1
ATOM 758 C CA . SER A 1 97 ? 17.121 -3.129 -9.526 1.00 94.38 97 SER A CA 1
ATOM 759 C C . SER A 1 97 ? 18.116 -2.641 -10.582 1.00 94.38 97 SER A C 1
ATOM 761 O O . SER A 1 97 ? 17.800 -1.722 -11.325 1.00 94.38 97 SER A O 1
ATOM 763 N N . VAL A 1 98 ? 19.303 -3.254 -10.672 1.00 96.44 98 VAL A N 1
ATOM 764 C CA . VAL A 1 98 ? 20.298 -2.929 -11.711 1.00 96.44 98 VAL A CA 1
ATOM 765 C C . VAL A 1 98 ? 19.794 -3.324 -13.100 1.00 96.44 98 VAL A C 1
ATOM 767 O O . VAL A 1 98 ? 19.922 -2.535 -14.030 1.00 96.44 98 VAL A O 1
ATOM 770 N N . ALA A 1 99 ? 19.188 -4.507 -13.239 1.00 96.81 99 ALA A N 1
ATOM 771 C CA . ALA A 1 99 ? 18.608 -4.958 -14.504 1.00 96.81 99 ALA A CA 1
ATOM 772 C C . ALA A 1 99 ? 17.464 -4.050 -14.977 1.00 96.81 99 ALA A C 1
ATOM 774 O O . ALA A 1 99 ? 17.351 -3.785 -16.167 1.00 96.81 99 ALA A O 1
ATOM 775 N N . TRP A 1 100 ? 16.647 -3.545 -14.050 1.00 95.75 100 TRP A N 1
ATOM 776 C CA . TRP A 1 100 ? 15.646 -2.525 -14.350 1.00 95.75 100 TRP A CA 1
ATOM 777 C C . TRP A 1 100 ? 16.317 -1.219 -14.790 1.00 95.75 100 TRP A C 1
ATOM 779 O O . TRP A 1 100 ? 16.082 -0.762 -15.898 1.00 95.75 100 TRP A O 1
ATOM 789 N N . ALA A 1 101 ? 17.229 -0.665 -13.988 1.00 94.31 101 ALA A N 1
ATOM 790 C CA . ALA A 1 101 ? 17.827 0.646 -14.254 1.00 94.31 101 ALA A CA 1
ATOM 791 C C . ALA A 1 101 ? 18.628 0.733 -15.569 1.00 94.31 101 ALA A C 1
ATOM 793 O O . ALA A 1 101 ? 18.723 1.809 -16.152 1.00 94.31 101 ALA A O 1
ATOM 794 N N . LEU A 1 102 ? 19.227 -0.374 -16.019 1.00 96.31 102 LEU A N 1
ATOM 795 C CA . LEU A 1 102 ? 20.040 -0.430 -17.241 1.00 96.31 102 LEU A CA 1
ATOM 796 C C . LEU A 1 102 ? 19.314 -1.063 -18.438 1.00 96.31 102 LEU A C 1
ATOM 798 O O . LEU A 1 102 ? 19.884 -1.117 -19.527 1.00 96.31 102 LEU A O 1
ATOM 802 N N . GLY A 1 103 ? 18.106 -1.592 -18.233 1.00 95.81 103 GLY A N 1
ATOM 803 C CA . GLY A 1 103 ? 17.305 -2.202 -19.291 1.00 95.81 103 GLY A CA 1
ATOM 804 C C . GLY A 1 103 ? 16.705 -1.163 -20.236 1.00 95.81 103 GLY A C 1
ATOM 805 O O . GLY A 1 103 ? 16.555 0.003 -19.871 1.00 95.81 103 GLY A O 1
ATOM 806 N N . ASP A 1 104 ? 16.333 -1.608 -21.435 1.00 97.38 104 ASP A N 1
ATOM 807 C CA . ASP A 1 104 ? 15.485 -0.831 -22.342 1.00 97.38 104 ASP A CA 1
ATOM 808 C C . ASP A 1 104 ? 14.058 -0.666 -21.786 1.00 97.38 104 ASP A C 1
ATOM 810 O O . ASP A 1 104 ? 13.680 -1.302 -20.796 1.00 97.38 104 ASP A O 1
ATOM 814 N N . ASP A 1 105 ? 13.253 0.181 -22.431 1.00 96.25 105 ASP A N 1
ATOM 815 C CA . ASP A 1 105 ? 11.887 0.501 -21.993 1.00 96.25 105 ASP A CA 1
ATOM 816 C C . ASP A 1 105 ? 11.021 -0.757 -21.808 1.00 96.25 105 ASP A C 1
ATOM 818 O O . ASP A 1 105 ? 10.243 -0.867 -20.855 1.00 96.25 105 ASP A O 1
ATOM 822 N N . GLU A 1 106 ? 11.177 -1.750 -22.689 1.00 97.75 106 GLU A N 1
ATOM 823 C CA . GLU A 1 106 ? 10.436 -3.008 -22.612 1.00 97.75 106 GLU A CA 1
ATOM 824 C C . GLU A 1 106 ? 10.854 -3.835 -21.387 1.00 97.75 106 GLU A C 1
ATOM 826 O O . GLU A 1 106 ? 10.006 -4.352 -20.647 1.00 97.75 106 GLU A O 1
ATOM 831 N N . THR A 1 107 ? 12.157 -3.959 -21.143 1.00 97.06 107 THR A N 1
ATOM 832 C CA . THR A 1 107 ? 12.707 -4.676 -19.988 1.00 97.06 107 THR A CA 1
ATOM 833 C C . THR A 1 107 ? 12.326 -3.985 -18.684 1.00 97.06 107 THR A C 1
ATOM 835 O O . THR A 1 107 ? 11.885 -4.650 -17.739 1.00 97.06 107 THR A O 1
ATOM 838 N N . GLN A 1 108 ? 12.422 -2.654 -18.642 1.00 95.44 108 GLN A N 1
ATOM 839 C CA . GLN A 1 108 ? 11.988 -1.840 -17.512 1.00 95.44 108 GLN A CA 1
ATOM 840 C C . GLN A 1 108 ? 10.518 -2.085 -17.185 1.00 95.44 108 GLN A C 1
ATOM 842 O O . GLN A 1 108 ? 10.193 -2.422 -16.042 1.00 95.44 108 GLN A O 1
ATOM 847 N N . ALA A 1 109 ? 9.637 -2.000 -18.185 1.00 94.62 109 ALA A N 1
ATOM 848 C CA . ALA A 1 109 ? 8.207 -2.226 -18.009 1.00 94.62 109 ALA A CA 1
ATOM 849 C C . ALA A 1 109 ? 7.904 -3.644 -17.494 1.00 94.62 109 ALA A C 1
ATOM 851 O O . ALA A 1 109 ? 7.100 -3.820 -16.575 1.00 94.62 109 ALA A O 1
ATOM 852 N N . LYS A 1 110 ? 8.582 -4.669 -18.028 1.00 97.88 110 LYS A N 1
ATOM 853 C CA . LYS A 1 110 ? 8.402 -6.065 -17.591 1.00 97.88 110 LYS A CA 1
ATOM 854 C C . LYS A 1 110 ? 8.838 -6.287 -16.147 1.00 97.88 110 LYS A C 1
ATOM 856 O O . LYS A 1 110 ? 8.112 -6.942 -15.394 1.00 97.88 110 LYS A O 1
ATOM 861 N N . ILE A 1 111 ? 9.998 -5.759 -15.752 1.00 97.44 111 ILE A N 1
ATOM 862 C CA . ILE A 1 111 ? 10.505 -5.900 -14.381 1.00 97.44 111 ILE A CA 1
ATOM 863 C C . ILE A 1 111 ? 9.617 -5.123 -13.402 1.00 97.44 111 ILE A C 1
ATOM 865 O O . ILE A 1 111 ? 9.245 -5.672 -12.365 1.00 97.44 111 ILE A O 1
ATOM 869 N N . ALA A 1 112 ? 9.218 -3.898 -13.749 1.00 94.19 112 ALA A N 1
ATOM 870 C CA . ALA A 1 112 ? 8.309 -3.084 -12.946 1.00 94.19 112 ALA A CA 1
ATOM 871 C C . ALA A 1 112 ? 6.969 -3.805 -12.712 1.00 94.19 112 ALA A C 1
ATOM 873 O O . ALA A 1 112 ? 6.561 -4.011 -11.568 1.00 94.19 112 ALA A O 1
ATOM 874 N N . ALA A 1 113 ? 6.343 -4.312 -13.778 1.00 95.75 113 ALA A N 1
ATOM 875 C CA . ALA A 1 113 ? 5.094 -5.063 -13.680 1.00 95.75 113 ALA A CA 1
ATOM 876 C C . ALA A 1 113 ? 5.244 -6.370 -12.879 1.00 95.75 113 ALA A C 1
ATOM 878 O O . ALA A 1 113 ? 4.326 -6.778 -12.168 1.00 95.75 113 ALA A O 1
ATOM 879 N N . ALA A 1 114 ? 6.387 -7.056 -12.983 1.00 97.94 114 ALA A N 1
ATOM 880 C CA . ALA A 1 114 ? 6.660 -8.239 -12.170 1.00 97.94 114 ALA A CA 1
ATOM 881 C C . ALA A 1 114 ? 6.798 -7.891 -10.681 1.00 97.94 114 ALA A C 1
ATOM 883 O O . ALA A 1 114 ? 6.293 -8.631 -9.835 1.00 97.94 114 ALA A O 1
ATOM 884 N N . HIS A 1 115 ? 7.442 -6.766 -10.366 1.00 97.12 115 HIS A N 1
ATOM 885 C CA . HIS A 1 115 ? 7.566 -6.286 -8.998 1.00 97.12 115 HIS A CA 1
ATOM 886 C C . HIS A 1 115 ? 6.208 -5.889 -8.407 1.00 97.12 115 HIS A C 1
ATOM 888 O O . HIS A 1 115 ? 5.901 -6.319 -7.297 1.00 97.12 115 HIS A O 1
ATOM 894 N N . ASP A 1 116 ? 5.359 -5.183 -9.160 1.00 95.19 116 ASP A N 1
ATOM 895 C CA . ASP A 1 116 ? 3.999 -4.844 -8.711 1.00 95.19 116 ASP A CA 1
ATOM 896 C C . ASP A 1 116 ? 3.183 -6.083 -8.383 1.00 95.19 116 ASP A C 1
ATOM 898 O O . ASP A 1 116 ? 2.625 -6.175 -7.294 1.00 95.19 116 ASP A O 1
ATOM 902 N N . ARG A 1 117 ? 3.180 -7.079 -9.279 1.00 97.62 117 ARG A N 1
ATOM 903 C CA . ARG A 1 117 ? 2.472 -8.342 -9.032 1.00 97.62 117 ARG A CA 1
ATOM 904 C C . ARG A 1 117 ? 2.976 -9.045 -7.773 1.00 97.62 117 ARG A C 1
ATOM 906 O O . ARG A 1 117 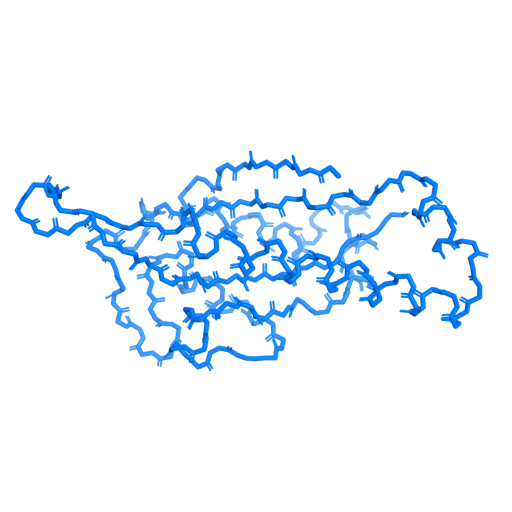? 2.185 -9.655 -7.058 1.00 97.62 117 ARG A O 1
ATOM 913 N N . ALA A 1 118 ? 4.277 -8.974 -7.491 1.00 97.88 118 ALA A N 1
ATOM 914 C CA . ALA A 1 118 ? 4.842 -9.543 -6.272 1.00 97.88 118 ALA A CA 1
ATOM 915 C C . ALA A 1 118 ? 4.376 -8.786 -5.015 1.0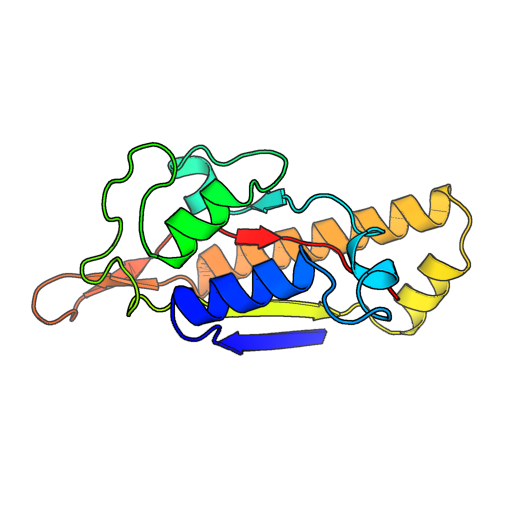0 97.88 118 ALA A C 1
ATOM 917 O O . ALA A 1 118 ? 4.054 -9.422 -4.011 1.00 97.88 118 ALA A O 1
ATOM 918 N N . VAL A 1 119 ? 4.302 -7.453 -5.075 1.00 97.12 119 VAL A N 1
ATOM 919 C CA . VAL A 1 119 ? 3.762 -6.616 -3.990 1.00 97.12 119 VAL A CA 1
ATOM 920 C C . VAL A 1 119 ? 2.276 -6.904 -3.774 1.00 97.12 119 VAL A C 1
ATOM 922 O O . VAL A 1 119 ? 1.875 -7.165 -2.642 1.00 97.12 119 VAL A O 1
ATOM 925 N N . ASP A 1 120 ? 1.472 -6.954 -4.836 1.00 96.69 120 ASP A N 1
ATOM 926 C CA . ASP A 1 120 ? 0.036 -7.254 -4.757 1.00 96.69 120 ASP A CA 1
ATOM 927 C C . ASP A 1 120 ? -0.221 -8.641 -4.155 1.00 96.69 120 ASP A C 1
ATOM 929 O O . ASP A 1 120 ? -1.090 -8.808 -3.295 1.00 96.69 120 ASP A O 1
ATOM 933 N N . ALA A 1 121 ? 0.571 -9.642 -4.550 1.00 97.88 121 ALA A N 1
ATOM 934 C CA . ALA A 1 121 ? 0.489 -10.986 -3.990 1.00 97.88 121 ALA A CA 1
ATOM 935 C C . ALA A 1 121 ? 0.846 -11.009 -2.495 1.00 97.88 121 ALA A C 1
ATOM 937 O O . ALA A 1 121 ? 0.167 -11.678 -1.710 1.00 97.88 121 ALA A O 1
ATOM 938 N N . ALA A 1 122 ? 1.878 -10.265 -2.090 1.00 97.50 122 ALA A N 1
ATOM 939 C CA . ALA A 1 122 ? 2.278 -10.155 -0.692 1.00 97.50 122 ALA A CA 1
ATOM 940 C C . ALA A 1 122 ? 1.212 -9.443 0.155 1.00 97.50 122 ALA A C 1
ATOM 942 O O . ALA A 1 122 ? 0.850 -9.947 1.217 1.00 97.50 122 ALA A O 1
ATOM 943 N N . LEU A 1 123 ? 0.654 -8.328 -0.328 1.00 96.69 123 LEU A N 1
ATOM 944 C CA . LEU A 1 123 ? -0.438 -7.617 0.344 1.00 96.69 123 LEU A CA 1
ATOM 945 C C . LEU A 1 123 ? -1.690 -8.492 0.459 1.00 96.69 123 LEU A C 1
ATOM 947 O O . LEU A 1 123 ? -2.271 -8.589 1.536 1.00 96.69 123 LEU A O 1
ATOM 951 N N . SER A 1 124 ? -2.042 -9.218 -0.604 1.00 96.56 124 SER A N 1
ATOM 952 C CA . SER A 1 124 ? -3.154 -10.176 -0.589 1.00 96.56 124 SER A CA 1
ATOM 953 C C . SER A 1 124 ? -2.937 -11.299 0.430 1.00 96.56 124 SER A C 1
ATOM 955 O O . SER A 1 124 ? -3.875 -11.754 1.084 1.00 96.56 124 SER A O 1
ATOM 957 N N . TYR A 1 125 ? -1.699 -11.783 0.569 1.00 96.94 125 TYR A N 1
ATOM 958 C CA . TYR A 1 125 ? -1.347 -12.760 1.596 1.00 96.94 125 TYR A CA 1
ATOM 959 C C . TYR A 1 125 ? -1.481 -12.156 3.001 1.00 96.94 125 TYR A C 1
ATOM 961 O O . TYR A 1 125 ? -2.087 -12.770 3.877 1.00 96.94 125 TYR A O 1
ATOM 969 N N . MET A 1 126 ? -0.979 -10.939 3.216 1.00 95.31 126 MET A N 1
ATOM 970 C CA . MET A 1 126 ? -1.095 -10.243 4.500 1.00 95.31 126 MET A CA 1
ATOM 971 C C . MET A 1 126 ? -2.547 -9.978 4.899 1.00 95.31 126 MET A C 1
ATOM 973 O O . MET A 1 126 ? -2.907 -10.215 6.046 1.00 95.31 126 MET A O 1
ATOM 977 N N . GLU A 1 127 ? -3.400 -9.556 3.970 1.00 95.19 127 GLU A N 1
ATOM 978 C CA . GLU A 1 127 ? -4.826 -9.350 4.238 1.00 95.19 127 GLU A CA 1
ATOM 979 C C . GLU A 1 127 ? -5.517 -10.648 4.691 1.00 95.19 127 GLU A C 1
ATOM 981 O O . GLU A 1 127 ? -6.355 -10.651 5.591 1.00 95.19 127 GLU A O 1
ATOM 986 N N . ARG A 1 128 ? -5.119 -11.795 4.129 1.00 95.12 128 ARG A N 1
ATOM 987 C CA . ARG A 1 128 ? -5.675 -13.094 4.534 1.00 95.12 128 ARG A CA 1
ATOM 988 C C . ARG A 1 128 ? -5.138 -13.625 5.860 1.00 95.12 128 ARG A C 1
ATOM 990 O O . ARG A 1 128 ? -5.856 -14.366 6.524 1.00 95.12 128 ARG A O 1
ATOM 997 N N . HIS A 1 129 ? -3.894 -13.307 6.211 1.00 95.31 129 HIS A N 1
ATOM 998 C CA . HIS A 1 129 ? -3.171 -14.019 7.273 1.00 95.31 129 HIS A CA 1
ATOM 999 C C . HIS A 1 129 ? -2.655 -13.141 8.418 1.00 95.31 129 HIS A C 1
ATOM 1001 O O . HIS A 1 129 ? -2.187 -13.683 9.413 1.00 95.31 129 HIS A O 1
ATOM 1007 N N . ALA A 1 130 ? -2.703 -11.816 8.292 1.00 91.94 130 ALA A N 1
ATOM 1008 C CA . ALA A 1 130 ? -2.144 -10.881 9.270 1.00 91.94 130 ALA A CA 1
ATOM 1009 C C . ALA A 1 130 ? -3.064 -9.688 9.588 1.00 91.94 130 ALA A C 1
ATOM 1011 O O . ALA A 1 130 ? -2.791 -8.950 10.534 1.00 91.94 130 ALA A O 1
ATOM 1012 N N . ALA A 1 131 ? -4.140 -9.483 8.824 1.00 93.56 131 ALA A N 1
ATOM 1013 C CA . ALA A 1 131 ? -5.087 -8.401 9.054 1.00 93.56 131 ALA A CA 1
ATOM 1014 C C . ALA A 1 131 ? -6.199 -8.839 10.015 1.00 93.56 131 ALA A C 1
ATOM 1016 O O . ALA A 1 131 ? -7.179 -9.473 9.623 1.00 93.56 131 ALA A O 1
ATOM 1017 N N . PHE A 1 132 ? -6.047 -8.469 11.286 1.00 93.31 132 PHE A N 1
ATOM 1018 C CA . PHE A 1 132 ? -7.033 -8.729 12.329 1.00 93.31 132 PHE A CA 1
ATOM 1019 C C . PHE A 1 132 ? -7.317 -7.464 13.135 1.00 93.31 132 PHE A C 1
ATOM 1021 O O . PHE A 1 132 ? -6.425 -6.652 13.396 1.00 93.31 132 PHE A O 1
ATOM 1028 N N . CYS A 1 133 ? -8.565 -7.305 13.557 1.00 90.19 133 CYS A N 1
ATOM 1029 C CA . CYS A 1 133 ? -8.998 -6.277 14.487 1.00 90.19 133 CYS A CA 1
ATOM 1030 C C . CYS A 1 133 ? -9.620 -6.914 15.734 1.00 90.19 133 CYS A C 1
ATOM 1032 O O . CYS A 1 133 ? -9.986 -8.089 15.754 1.00 90.19 133 CYS A O 1
ATOM 1034 N N . ARG A 1 134 ? -9.718 -6.125 16.806 1.00 89.94 134 ARG A N 1
ATOM 1035 C CA . ARG A 1 134 ? -10.323 -6.551 18.070 1.00 89.94 134 ARG A CA 1
ATOM 1036 C C . ARG A 1 134 ? -11.698 -5.916 18.222 1.00 89.94 134 ARG A C 1
ATOM 1038 O O . ARG A 1 134 ? -11.836 -4.703 18.064 1.00 89.94 134 ARG A O 1
ATOM 1045 N N . THR A 1 135 ? -12.697 -6.717 18.567 1.00 87.50 135 THR A N 1
ATOM 1046 C CA . THR A 1 135 ? -14.096 -6.302 18.715 1.00 87.50 135 THR A CA 1
ATOM 1047 C C . THR A 1 135 ? -14.666 -6.735 20.075 1.00 87.50 135 THR A C 1
ATOM 1049 O O . THR A 1 135 ? -13.964 -7.311 20.910 1.00 87.50 135 THR A O 1
ATOM 1052 N N . GLY A 1 136 ? -15.919 -6.363 20.350 1.00 85.25 136 GLY A N 1
ATOM 1053 C CA . GLY A 1 136 ? -16.604 -6.731 21.592 1.00 85.25 136 GLY A CA 1
ATOM 1054 C C . GLY A 1 136 ? -16.164 -5.952 22.842 1.00 85.25 136 GLY A C 1
ATOM 1055 O O . GLY A 1 136 ? -15.432 -4.953 22.790 1.00 85.25 136 GLY A O 1
ATOM 1056 N N . HIS A 1 137 ? -16.663 -6.383 24.004 1.00 85.50 137 HIS A N 1
ATOM 1057 C CA . HIS A 1 137 ? -16.356 -5.755 25.292 1.00 85.50 137 HIS A CA 1
ATOM 1058 C C . HIS A 1 137 ? -14.891 -6.008 25.681 1.00 85.50 137 HIS A C 1
ATOM 1060 O O . HIS A 1 137 ? -14.418 -7.143 25.661 1.00 85.50 137 HIS A O 1
ATOM 1066 N N . ALA A 1 138 ? -14.163 -4.940 26.023 1.00 82.12 138 ALA A N 1
ATOM 1067 C CA . ALA A 1 138 ? -12.717 -4.961 26.281 1.00 82.12 138 ALA A CA 1
ATOM 1068 C C . ALA A 1 138 ? -11.851 -5.526 25.124 1.00 82.12 138 ALA A C 1
ATOM 1070 O O . ALA A 1 138 ? -10.692 -5.885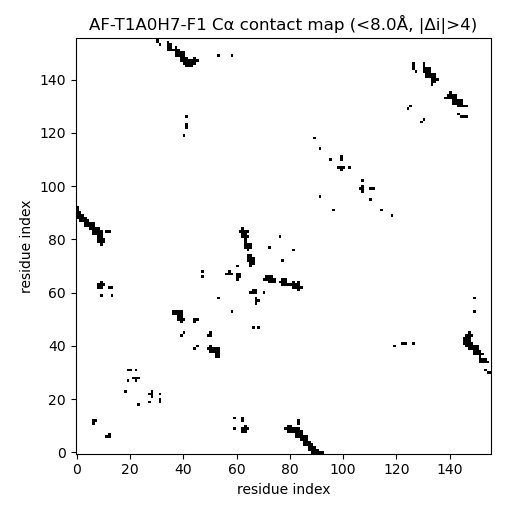 25.339 1.00 82.12 138 ALA A O 1
ATOM 1071 N N . GLY A 1 139 ? -12.388 -5.590 23.896 1.00 83.88 139 GLY A N 1
ATOM 1072 C CA . GLY A 1 139 ? -11.657 -6.055 22.716 1.00 83.88 139 GLY A CA 1
ATOM 1073 C C . GLY A 1 139 ? -11.269 -7.533 22.782 1.00 83.88 139 GLY A C 1
ATOM 1074 O O . GLY A 1 139 ? -10.181 -7.877 22.339 1.00 83.88 139 GLY A O 1
ATOM 1075 N N . LYS A 1 140 ? -12.034 -8.393 23.456 1.00 88.31 140 LYS A N 1
ATOM 1076 C CA . LYS A 1 140 ? -11.628 -9.795 23.666 1.00 88.31 140 LYS A CA 1
ATOM 1077 C C . LYS A 1 140 ? -11.782 -10.668 22.424 1.00 88.31 140 LYS A C 1
ATOM 1079 O O . LYS A 1 140 ? -11.112 -11.691 22.343 1.00 88.31 140 LYS A O 1
ATOM 1084 N N . ASP A 1 141 ? -12.609 -10.241 21.479 1.00 91.38 141 ASP A N 1
ATOM 1085 C CA . ASP A 1 141 ? -12.897 -11.002 20.274 1.00 91.38 141 ASP A CA 1
ATOM 1086 C C . ASP A 1 141 ? -11.977 -10.540 19.145 1.00 91.38 141 ASP A C 1
ATOM 1088 O O . ASP A 1 141 ? -11.824 -9.338 18.915 1.00 91.38 141 ASP A O 1
ATOM 1092 N N . GLU A 1 142 ? -11.363 -11.481 18.438 1.00 91.88 142 GLU A N 1
ATOM 1093 C CA . GLU A 1 142 ? -10.581 -11.209 17.234 1.00 91.88 142 GLU A CA 1
ATOM 1094 C C . GLU A 1 142 ? -11.454 -11.419 15.996 1.00 91.88 142 GLU A C 1
ATOM 1096 O O . GLU A 1 142 ? -12.231 -12.370 15.918 1.00 91.88 142 GLU A O 1
ATOM 1101 N N . MET A 1 143 ? -11.337 -10.517 15.027 1.00 92.38 143 MET A N 1
ATOM 1102 C CA . MET A 1 143 ? -12.063 -10.577 13.766 1.00 92.38 143 MET A CA 1
ATOM 1103 C C . MET A 1 143 ? -11.105 -10.282 12.619 1.00 92.38 143 MET A C 1
ATOM 1105 O O . MET A 1 143 ? -10.260 -9.394 12.725 1.00 92.38 143 MET A O 1
ATOM 1109 N N . GLN A 1 144 ? -11.240 -11.012 11.514 1.00 93.75 144 GLN A N 1
ATOM 1110 C CA . GLN A 1 144 ? -10.502 -10.695 10.296 1.00 93.75 144 GLN A CA 1
ATOM 1111 C C . GLN A 1 144 ? -10.907 -9.308 9.786 1.00 93.75 144 GLN A C 1
ATOM 1113 O O . GLN A 1 144 ? -12.090 -8.972 9.754 1.00 93.75 144 GLN A O 1
ATOM 1118 N N . ALA A 1 145 ? -9.915 -8.512 9.404 1.00 93.38 145 ALA A N 1
ATOM 1119 C CA . ALA A 1 145 ? -10.102 -7.170 8.880 1.00 93.38 145 ALA A CA 1
ATOM 1120 C C . ALA A 1 145 ? -9.643 -7.099 7.423 1.00 93.38 145 ALA A C 1
ATOM 1122 O O . ALA A 1 145 ? -8.741 -7.826 7.007 1.00 93.38 145 ALA A O 1
ATOM 1123 N N . ASP A 1 146 ? -10.236 -6.182 6.669 1.00 94.88 146 ASP A N 1
ATOM 1124 C CA . ASP A 1 146 ? -9.767 -5.844 5.331 1.00 94.88 146 ASP A CA 1
ATOM 1125 C C . ASP A 1 146 ? -8.747 -4.699 5.389 1.00 94.88 146 ASP A C 1
ATOM 1127 O O . ASP A 1 146 ? -8.817 -3.820 6.257 1.00 94.88 146 ASP A O 1
ATOM 1131 N N . LEU A 1 147 ? -7.783 -4.701 4.468 1.00 95.12 147 LEU A N 1
ATOM 1132 C CA . LEU A 1 147 ? -6.724 -3.699 4.400 1.00 95.12 147 LEU A CA 1
ATOM 1133 C C . LEU A 1 147 ? -7.056 -2.622 3.366 1.00 95.12 147 LEU A C 1
ATOM 1135 O O . LEU A 1 147 ? -7.535 -2.902 2.270 1.00 95.12 147 LEU A O 1
ATOM 1139 N N . SER A 1 148 ? -6.755 -1.371 3.713 1.00 94.94 148 SER A N 1
ATOM 1140 C CA . SER A 1 148 ? -6.716 -0.252 2.766 1.00 94.94 148 SER A CA 1
ATOM 1141 C C . SER A 1 148 ? -5.266 0.194 2.625 1.00 94.94 148 SER A C 1
ATOM 1143 O O . SER A 1 148 ? -4.700 0.755 3.564 1.00 94.94 148 SER A O 1
ATOM 1145 N N . CYS A 1 149 ? -4.643 -0.089 1.484 1.00 94.56 149 CYS A N 1
ATOM 1146 C CA . CYS A 1 149 ? -3.229 0.185 1.249 1.00 94.56 149 CYS A CA 1
ATOM 1147 C C . CYS A 1 149 ? -3.055 1.246 0.161 1.00 94.56 149 CYS A C 1
ATOM 1149 O O . CYS A 1 149 ? -3.523 1.072 -0.961 1.00 94.56 149 CYS A O 1
ATOM 1151 N N . ALA A 1 150 ? -2.326 2.314 0.481 1.00 92.94 150 ALA A N 1
ATOM 1152 C CA . ALA A 1 150 ? -1.775 3.225 -0.514 1.00 92.94 150 ALA A CA 1
ATOM 1153 C C . ALA A 1 150 ? -0.376 2.727 -0.897 1.00 92.94 150 ALA A C 1
ATOM 1155 O O . ALA A 1 150 ? 0.502 2.634 -0.037 1.00 92.94 150 ALA A O 1
ATOM 1156 N N . VAL A 1 151 ? -0.175 2.364 -2.163 1.00 93.12 151 VAL A N 1
ATOM 1157 C CA . VAL A 1 151 ? 1.076 1.762 -2.636 1.00 93.12 151 VAL A CA 1
ATOM 1158 C C . VAL A 1 151 ? 1.784 2.711 -3.590 1.00 93.12 151 VAL A C 1
ATOM 1160 O O . VAL A 1 151 ? 1.232 3.085 -4.624 1.00 93.12 151 VAL A O 1
ATOM 1163 N N . TYR A 1 152 ? 3.027 3.051 -3.258 1.00 88.62 152 TYR A N 1
ATOM 1164 C CA . TYR A 1 152 ? 3.886 3.946 -4.027 1.00 88.62 152 TYR A CA 1
ATOM 1165 C C . TYR A 1 152 ? 5.118 3.188 -4.497 1.00 88.62 152 TYR A C 1
ATOM 1167 O O . TYR A 1 152 ? 5.731 2.440 -3.731 1.00 88.62 152 TYR A O 1
ATOM 1175 N N . ARG A 1 153 ? 5.481 3.380 -5.763 1.00 88.19 153 ARG A N 1
ATOM 1176 C CA . ARG A 1 153 ? 6.748 2.896 -6.296 1.00 88.19 153 ARG A CA 1
ATOM 1177 C C . ARG A 1 153 ? 7.790 3.991 -6.135 1.00 88.19 153 ARG A C 1
ATOM 1179 O O . ARG A 1 153 ? 7.540 5.138 -6.490 1.00 88.19 153 ARG A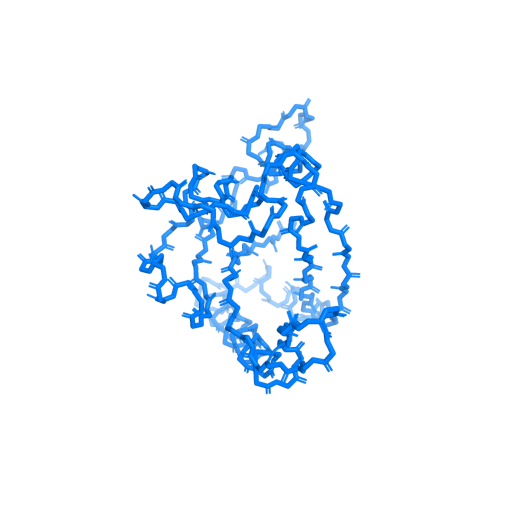 O 1
ATOM 1186 N N . HIS A 1 154 ? 8.958 3.600 -5.643 1.00 83.81 154 HIS A N 1
ATOM 1187 C CA . HIS A 1 154 ? 10.112 4.476 -5.522 1.00 83.81 154 HIS A CA 1
ATOM 1188 C C . HIS A 1 154 ? 11.333 3.836 -6.171 1.00 83.81 154 HIS A C 1
ATOM 1190 O O . HIS A 1 154 ? 11.548 2.627 -6.052 1.00 83.81 154 HIS A O 1
ATOM 1196 N N . TYR A 1 155 ? 12.148 4.658 -6.818 1.00 80.69 155 TYR A N 1
ATOM 1197 C CA . TYR A 1 155 ? 13.467 4.285 -7.313 1.00 80.69 155 TYR A CA 1
ATOM 1198 C C . TYR A 1 155 ? 14.420 5.483 -7.207 1.00 80.69 155 TYR A C 1
ATOM 1200 O O . TYR A 1 155 ? 13.994 6.635 -7.244 1.00 80.69 155 TYR A O 1
ATOM 1208 N N . THR A 1 156 ? 15.709 5.190 -7.039 1.00 65.50 156 THR A N 1
ATOM 1209 C CA . THR A 1 156 ? 16.825 6.153 -6.989 1.00 65.50 156 THR A CA 1
ATOM 1210 C C . THR A 1 156 ? 17.772 5.911 -8.143 1.00 65.50 156 THR A C 1
ATOM 1212 O O . THR A 1 156 ? 18.119 4.716 -8.321 1.00 65.50 156 THR A O 1
#

pLDDT: mean 84.3, std 17.6, range [31.64, 97.94]

Radius of gyration: 17.05 Å; Cα contacts (8 Å, |Δi|>4): 218; chains: 1; bounding box: 39×35×49 Å

InterPro domains:
  IPR014862 TrwC relaxase [PF08751] (12-156)

Nearest PDB structures (foldseek):
  2q7t-assembly2_B  TM=7.969E-01  e=2.714E-08  unclassified
  1osb-assembly2_C  TM=7.925E-01  e=1.283E-06  Escherichia coli
  1zm5-assembly1_A  TM=7.456E-01  e=8.779E-07  Escherichia coli
  8a1c-assembly1_A  TM=7.550E-01  e=1.551E-06  Escherichia coli
  1qx0-assembly1_A  TM=7.801E-01  e=2.918E-06  Escherichia coli